Protein AF-G3XP68-F1 (afdb_monomer)

Nearest PDB structures (foldseek):
  2ooq-assembly2_B  TM=4.310E-01  e=3.865E+00  Homo sapiens
  3i36-assembly1_A  TM=4.631E-01  e=5.680E+00  Rattus norvegicus
  2nv5-assembly3_C  TM=4.261E-01  e=6.458E+00  Rattus norvegicus
  6iwd-assembly1_A-2  TM=3.830E-01  e=5.327E+00  Homo sapiens

InterPro domains:
  IPR059509 Subtelomeric hrmA-associated cluster protein [PF28515] (1-118)

Foldseek 3Di:
DDPLVVQLLVLFLVQQVVDLVLLLCVLQLHDDAPAFSDDPPDDCNCADSQKTKGWHDWDDDPNFIKTKIFIFGACNHVPPVSVVVCVVPRPDGQFMDIFTRDNPSVCSVVRVVVRSVRRVVRGD

Secondary structure (DSSP, 8-state):
--HHHHHHHHHHHHHHHT-HHHHHHHHTT-S-TTSEEES-S-TTHHHHH-EEEEEEEEEEETTEEEEEEEEEE-TT-SSHHHHHHHHH-TT-EEEEEEEE----HHHHHHHHHHHHHHHHHT--

Mean predicted aligned error: 2.68 Å

Solvent-accessible surface area (backbone atoms only — not comparable to full-atom values): 6516 Å² total; per-residue (Å²): 125,58,69,69,58,52,53,21,49,51,46,46,52,49,61,39,71,77,29,68,69,52,31,44,38,58,17,46,49,58,75,52,61,82,36,77,66,31,66,68,100,54,89,62,41,50,28,74,29,21,36,36,34,28,26,36,59,73,50,76,56,96,93,38,54,30,30,32,35,33,33,32,41,26,56,65,16,71,51,65,70,42,20,59,53,11,70,76,46,56,79,50,71,42,18,50,34,72,36,69,52,38,86,53,72,89,50,14,60,60,49,45,46,50,40,56,52,44,25,64,72,48,51,102

Organism: Aspergillus niger (strain ATCC 1015 / CBS 113.46 / FGSC A1144 / LSHB Ac4 / NCTC 3858a / NRRL 328 / USDA 3528.7) (NCBI:txid380704)

Radius of gyration: 13.87 Å; Cα contacts (8 Å, |Δi|>4): 233; chains: 1; bounding box: 33×28×39 Å

pLDDT: mean 95.85, std 3.24, range [79.69, 98.62]

Sequence (124 aa):
MSRARRESFQALKKWVFDRNSQVKKIAAGQGIAGTRAAPSQSGSNDSKIGSRLDNGETFTKDGKEYKRYKWQINKNAENATLKDIASKDSHKVWAEADIPITSDNSKAKATVSQLFDDLEESMK

Structure (mmCIF, N/CA/C/O backbone):
data_AF-G3XP68-F1
#
_entry.id   AF-G3XP68-F1
#
loop_
_atom_site.group_PDB
_atom_site.id
_atom_site.type_symbol
_atom_site.label_atom_id
_atom_site.label_alt_id
_atom_site.label_comp_id
_atom_site.label_asym_id
_atom_site.label_entity_id
_atom_site.label_seq_id
_atom_site.pdbx_PDB_ins_code
_atom_site.Cartn_x
_atom_site.Cartn_y
_atom_site.Cartn_z
_atom_site.occupancy
_atom_site.B_iso_or_equiv
_atom_site.auth_seq_id
_atom_site.auth_comp_id
_atom_site.auth_asym_id
_atom_site.auth_atom_id
_atom_site.pdbx_PDB_model_num
ATOM 1 N N . MET A 1 1 ? 8.435 -13.734 -6.322 1.00 79.69 1 MET A N 1
ATOM 2 C CA . MET A 1 1 ? 8.381 -12.344 -6.842 1.00 79.69 1 MET A CA 1
ATOM 3 C C . MET A 1 1 ? 9.700 -11.949 -7.521 1.00 79.69 1 MET A C 1
ATOM 5 O O . MET A 1 1 ? 10.751 -12.358 -7.049 1.00 79.69 1 MET A O 1
ATOM 9 N N . SER A 1 2 ? 9.664 -11.154 -8.604 1.00 88.88 2 SER A N 1
ATOM 10 C CA . SER A 1 2 ? 10.882 -10.603 -9.234 1.00 88.88 2 SER A CA 1
ATOM 11 C C . SER A 1 2 ? 11.511 -9.492 -8.385 1.00 88.88 2 SER A C 1
ATOM 13 O O . SER A 1 2 ? 10.800 -8.750 -7.709 1.00 88.88 2 SER A O 1
ATOM 15 N N . ARG A 1 3 ? 12.838 -9.326 -8.459 1.00 94.56 3 ARG A N 1
ATOM 16 C CA . ARG A 1 3 ? 13.577 -8.298 -7.701 1.00 94.56 3 ARG A CA 1
ATOM 17 C C . ARG A 1 3 ? 12.979 -6.893 -7.858 1.00 94.56 3 ARG A C 1
ATOM 19 O O . ARG A 1 3 ? 12.711 -6.241 -6.858 1.00 94.56 3 ARG A O 1
ATOM 26 N N . ALA A 1 4 ? 12.677 -6.485 -9.093 1.00 95.75 4 ALA A N 1
ATOM 27 C CA . ALA A 1 4 ? 12.101 -5.170 -9.387 1.00 95.75 4 ALA A CA 1
ATOM 28 C C . ALA A 1 4 ? 10.750 -4.928 -8.689 1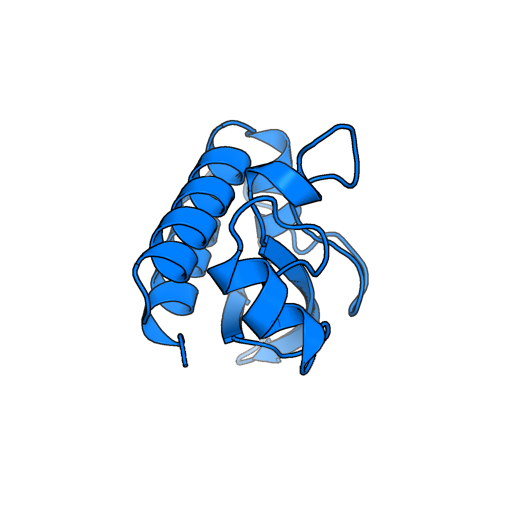.00 95.75 4 ALA A C 1
ATOM 30 O O . ALA A 1 4 ? 10.476 -3.827 -8.218 1.00 95.75 4 ALA A O 1
ATOM 31 N N . ARG A 1 5 ? 9.905 -5.964 -8.592 1.00 95.38 5 ARG A N 1
ATOM 32 C CA . ARG A 1 5 ? 8.613 -5.882 -7.897 1.00 95.38 5 ARG A CA 1
ATOM 33 C C . ARG A 1 5 ? 8.802 -5.722 -6.390 1.00 95.38 5 ARG A C 1
ATOM 35 O O . ARG A 1 5 ? 8.143 -4.874 -5.797 1.00 95.38 5 ARG A O 1
ATOM 42 N N . ARG A 1 6 ? 9.751 -6.455 -5.798 1.00 96.25 6 ARG A N 1
ATOM 43 C CA . ARG A 1 6 ? 10.082 -6.328 -4.372 1.00 96.25 6 ARG A CA 1
ATOM 44 C C . ARG A 1 6 ? 10.642 -4.941 -4.053 1.00 96.25 6 ARG A C 1
ATOM 46 O O . ARG A 1 6 ? 10.188 -4.312 -3.109 1.00 96.25 6 ARG A O 1
ATOM 53 N N . GLU A 1 7 ? 11.577 -4.437 -4.855 1.00 97.69 7 GLU A N 1
ATOM 54 C CA . GLU A 1 7 ? 12.146 -3.092 -4.673 1.00 97.69 7 GLU A CA 1
ATOM 55 C C . GLU A 1 7 ? 11.069 -2.000 -4.778 1.00 97.69 7 GLU A C 1
ATOM 57 O O . GLU A 1 7 ? 11.015 -1.105 -3.936 1.00 97.69 7 GLU A O 1
ATOM 62 N N . SER A 1 8 ? 10.158 -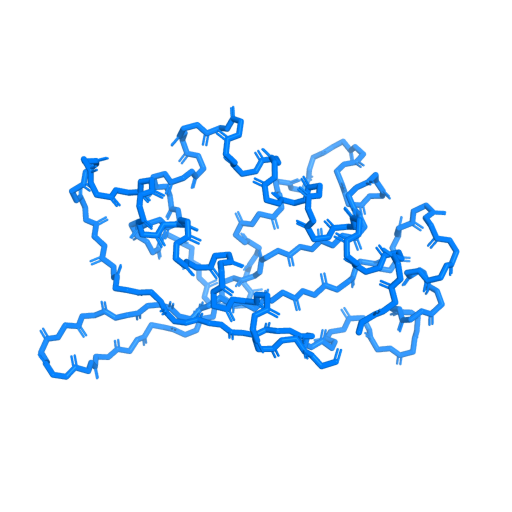2.116 -5.749 1.00 97.75 8 SER A N 1
ATOM 63 C CA . SER A 1 8 ? 9.016 -1.208 -5.893 1.00 97.75 8 SER A CA 1
ATOM 64 C C . SER A 1 8 ? 8.072 -1.245 -4.689 1.00 97.75 8 SER A C 1
ATOM 66 O O . SER A 1 8 ? 7.652 -0.197 -4.197 1.00 97.75 8 SER A O 1
ATOM 68 N N . PHE A 1 9 ? 7.762 -2.442 -4.188 1.00 98.25 9 PHE A N 1
ATOM 69 C CA . PHE A 1 9 ? 6.927 -2.615 -3.005 1.00 98.25 9 PHE A CA 1
ATOM 70 C C . PHE A 1 9 ? 7.561 -1.995 -1.756 1.00 98.25 9 PHE A C 1
ATOM 72 O O . PHE A 1 9 ? 6.907 -1.245 -1.033 1.00 98.25 9 PHE A O 1
ATOM 79 N N . GLN A 1 10 ? 8.854 -2.238 -1.532 1.00 98.19 10 GLN A N 1
ATOM 80 C CA . GLN A 1 10 ? 9.577 -1.670 -0.393 1.00 98.19 10 GLN A CA 1
ATOM 81 C C . GLN A 1 10 ? 9.701 -0.140 -0.503 1.00 98.19 10 GLN A C 1
ATOM 83 O O . GLN A 1 10 ? 9.564 0.562 0.500 1.00 98.19 10 GLN A O 1
ATOM 88 N N . ALA A 1 11 ? 9.869 0.403 -1.714 1.00 98.19 11 ALA A N 1
ATOM 89 C CA . ALA A 1 11 ? 9.835 1.847 -1.948 1.00 98.19 11 ALA A CA 1
ATOM 90 C C . ALA A 1 11 ? 8.461 2.456 -1.611 1.00 98.19 11 ALA A C 1
ATOM 92 O O . ALA A 1 11 ? 8.395 3.520 -0.989 1.00 98.19 11 ALA A O 1
ATOM 93 N N . LEU A 1 12 ? 7.366 1.771 -1.958 1.00 98.44 12 LEU A N 1
ATOM 94 C CA . LEU A 1 12 ? 6.009 2.178 -1.588 1.00 98.44 12 LEU A CA 1
ATOM 95 C C . LEU A 1 12 ? 5.790 2.120 -0.068 1.00 98.44 12 LEU A C 1
ATOM 97 O O . LEU A 1 12 ? 5.309 3.101 0.505 1.00 98.44 12 LEU A O 1
ATOM 101 N N . LYS A 1 13 ? 6.189 1.016 0.585 1.00 98.50 13 LYS A N 1
ATOM 102 C CA . LYS A 1 13 ? 6.143 0.843 2.050 1.00 98.50 13 LYS A CA 1
ATOM 103 C C . LYS A 1 13 ? 6.856 2.008 2.729 1.00 98.50 13 LYS A C 1
ATOM 105 O O . LYS A 1 13 ? 6.255 2.726 3.528 1.00 98.50 13 LYS A O 1
ATOM 110 N N . LYS A 1 14 ? 8.099 2.281 2.326 1.00 98.44 14 LYS A N 1
ATOM 111 C CA . LYS A 1 14 ? 8.876 3.417 2.829 1.00 98.44 14 LYS A CA 1
ATOM 112 C C . LYS A 1 14 ? 8.160 4.753 2.616 1.00 98.44 14 LYS A C 1
ATOM 114 O O . LYS A 1 14 ? 8.038 5.524 3.562 1.00 98.44 14 LYS A O 1
ATOM 119 N N . TRP A 1 15 ? 7.644 5.022 1.415 1.00 97.94 15 TRP A N 1
ATOM 120 C CA . TRP A 1 15 ? 6.949 6.280 1.122 1.00 97.94 15 TRP A CA 1
ATOM 121 C C . TRP A 1 15 ? 5.745 6.516 2.043 1.00 97.94 15 TRP A C 1
ATOM 123 O O . TRP A 1 15 ? 5.528 7.650 2.486 1.00 97.94 15 TRP A O 1
ATOM 133 N N . VAL A 1 16 ? 4.981 5.459 2.340 1.00 98.31 16 VAL A N 1
ATOM 134 C CA . VAL A 1 16 ? 3.847 5.513 3.271 1.00 98.31 16 VAL A CA 1
ATOM 135 C C . VAL A 1 16 ? 4.328 5.790 4.694 1.00 98.31 16 VAL A C 1
ATOM 137 O O . VAL A 1 16 ? 3.828 6.720 5.325 1.00 98.31 16 VAL A O 1
ATOM 140 N N . PHE A 1 17 ? 5.311 5.037 5.192 1.00 98.25 17 PHE A N 1
ATOM 141 C CA . PHE A 1 17 ? 5.780 5.170 6.576 1.00 98.25 17 PHE A CA 1
ATOM 142 C C . PHE A 1 17 ? 6.573 6.449 6.856 1.00 98.25 17 PHE A C 1
ATOM 144 O O . PHE A 1 17 ? 6.562 6.918 7.992 1.00 98.25 17 PHE A O 1
ATOM 151 N N . ASP A 1 18 ? 7.172 7.068 5.838 1.00 97.88 18 ASP A N 1
ATOM 152 C CA . ASP A 1 18 ? 7.788 8.397 5.953 1.00 97.88 18 ASP A CA 1
ATOM 153 C C . ASP A 1 18 ? 6.740 9.511 6.188 1.00 97.88 18 ASP A C 1
ATOM 155 O O . ASP A 1 18 ? 7.094 10.655 6.476 1.00 97.88 18 ASP A O 1
ATOM 159 N N . ARG A 1 19 ? 5.437 9.215 6.051 1.00 96.69 19 ARG A N 1
ATOM 160 C CA . ARG A 1 19 ? 4.339 10.190 6.127 1.00 96.69 19 ARG A CA 1
ATOM 161 C C . ARG A 1 19 ? 3.284 9.754 7.139 1.00 96.69 19 ARG A C 1
ATOM 163 O O . ARG A 1 19 ? 2.334 9.048 6.810 1.00 96.69 19 ARG A O 1
ATOM 170 N N . ASN A 1 20 ? 3.365 10.289 8.357 1.00 96.31 20 ASN A N 1
ATOM 171 C CA . ASN A 1 20 ? 2.381 10.020 9.416 1.00 96.31 20 ASN A CA 1
ATOM 172 C C . ASN A 1 20 ? 0.930 10.303 8.992 1.00 96.31 20 ASN A C 1
ATOM 174 O O . ASN A 1 20 ? 0.017 9.572 9.373 1.00 96.31 20 ASN A O 1
ATOM 178 N N . SER A 1 21 ? 0.702 11.349 8.193 1.00 96.38 21 SER A N 1
ATOM 179 C CA . SER A 1 21 ? -0.628 11.654 7.658 1.00 96.38 21 SER A CA 1
ATOM 180 C C . SER A 1 21 ? -1.139 10.541 6.745 1.00 96.38 21 SER A C 1
ATOM 182 O O . SER A 1 21 ? -2.306 10.179 6.835 1.00 96.38 21 SER A O 1
ATOM 184 N N . GLN A 1 22 ? -0.275 9.953 5.917 1.00 97.31 22 GLN A N 1
ATOM 185 C CA . GLN A 1 22 ? -0.644 8.855 5.033 1.00 97.31 22 GLN A CA 1
ATOM 186 C C . GLN A 1 22 ? -1.002 7.594 5.820 1.00 97.31 22 GLN A C 1
ATOM 188 O O . GLN A 1 22 ? -2.033 6.984 5.547 1.00 97.31 22 GLN A O 1
ATOM 193 N N . VAL A 1 23 ? -0.190 7.239 6.820 1.00 98.19 23 VAL A N 1
ATOM 194 C CA . VAL A 1 23 ? -0.459 6.104 7.718 1.00 98.19 23 VAL A CA 1
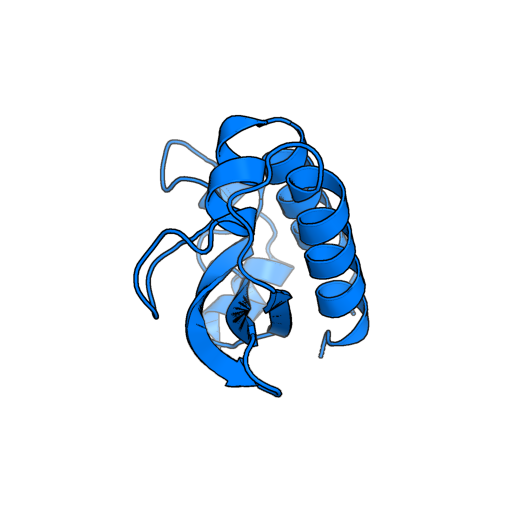ATOM 195 C C . VAL A 1 23 ? -1.840 6.247 8.361 1.00 98.19 23 VAL A C 1
ATOM 197 O O . VAL A 1 23 ? -2.645 5.323 8.304 1.00 98.19 23 VAL A O 1
ATOM 200 N N . LYS A 1 24 ? -2.157 7.430 8.901 1.00 98.00 24 LYS A N 1
ATOM 201 C CA . LYS A 1 24 ? -3.470 7.704 9.507 1.00 98.00 24 LYS A CA 1
ATOM 202 C C . LYS A 1 24 ? -4.617 7.592 8.502 1.00 98.00 24 LYS A C 1
ATOM 204 O 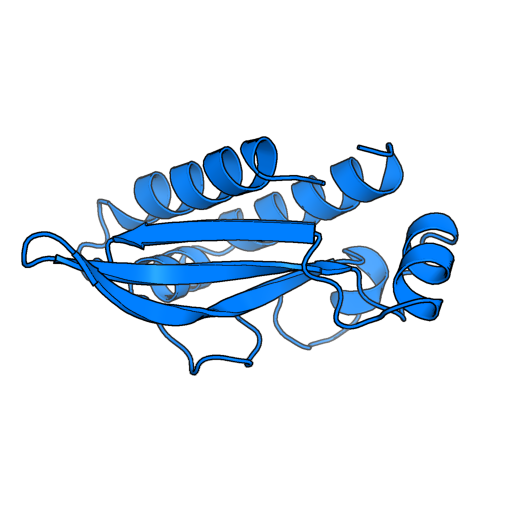O . LYS A 1 24 ? -5.640 7.004 8.826 1.00 98.00 24 LYS A O 1
ATOM 209 N N . LYS A 1 25 ? -4.450 8.121 7.284 1.00 97.44 25 LYS A N 1
ATOM 210 C CA . LYS A 1 25 ? -5.476 8.042 6.230 1.00 97.44 25 LYS A CA 1
ATOM 211 C C . LYS A 1 25 ? -5.785 6.601 5.826 1.00 97.44 25 LYS A C 1
ATOM 213 O O . LYS A 1 25 ? -6.955 6.267 5.671 1.00 97.44 25 LYS A O 1
ATOM 218 N N . ILE A 1 26 ? -4.753 5.767 5.678 1.00 98.12 26 ILE A N 1
ATOM 219 C CA . ILE A 1 26 ? -4.908 4.346 5.339 1.00 98.12 26 ILE A CA 1
ATOM 220 C C . ILE A 1 26 ? -5.563 3.594 6.504 1.00 98.12 26 ILE A C 1
ATOM 222 O O . ILE A 1 26 ? -6.564 2.922 6.300 1.00 98.12 26 ILE A O 1
ATOM 226 N N . ALA A 1 27 ? -5.073 3.760 7.736 1.00 98.25 27 ALA A N 1
ATOM 227 C CA . ALA A 1 27 ? -5.661 3.097 8.906 1.00 98.25 27 ALA A CA 1
ATOM 228 C C . ALA A 1 27 ? -7.139 3.469 9.130 1.00 98.25 27 ALA A C 1
ATOM 230 O O . ALA A 1 27 ? -7.951 2.618 9.483 1.00 98.25 27 ALA A O 1
ATOM 231 N N . ALA A 1 28 ? -7.501 4.728 8.871 1.00 97.75 28 ALA A N 1
ATOM 232 C CA . ALA A 1 28 ? -8.876 5.215 8.958 1.00 97.75 28 ALA A CA 1
ATOM 233 C C . ALA A 1 28 ? -9.742 4.842 7.740 1.00 97.75 28 ALA A C 1
ATOM 235 O O . ALA A 1 28 ? -10.868 5.319 7.627 1.00 97.75 28 ALA A O 1
ATOM 236 N N . GLY A 1 29 ? -9.227 4.044 6.800 1.00 97.00 29 GLY A N 1
ATOM 237 C CA . GLY A 1 29 ? -9.982 3.590 5.639 1.00 97.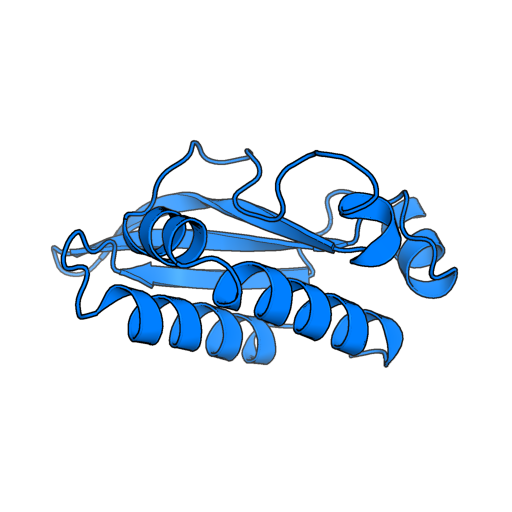00 29 GLY A CA 1
ATOM 238 C C . GLY A 1 29 ? -10.385 4.706 4.671 1.00 97.00 29 GLY A C 1
ATOM 239 O O . GLY A 1 29 ? -11.330 4.530 3.903 1.00 97.00 29 GLY A O 1
ATOM 240 N N . GLN A 1 30 ? -9.702 5.857 4.663 1.00 97.00 30 GLN A N 1
ATOM 241 C CA . GLN A 1 30 ?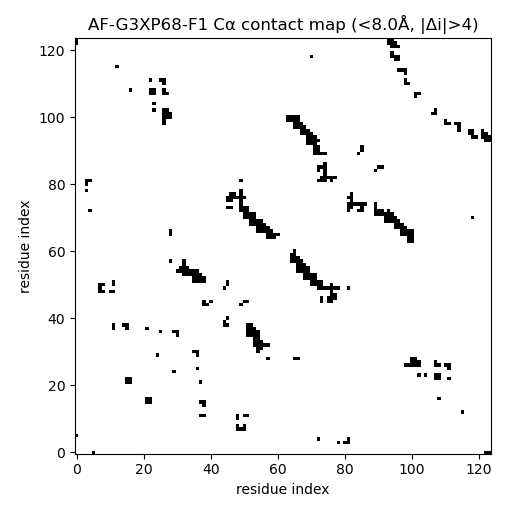 -10.093 6.989 3.815 1.00 97.00 30 GLN A CA 1
ATOM 242 C C . GLN A 1 30 ? -9.955 6.673 2.320 1.00 97.00 30 GLN A C 1
ATOM 244 O O . GLN A 1 30 ? -9.056 5.946 1.900 1.00 97.00 30 GLN A O 1
ATOM 249 N N . GLY A 1 31 ? -10.833 7.263 1.508 1.00 96.00 31 GLY A N 1
ATOM 250 C CA . GLY A 1 31 ? -10.843 7.121 0.050 1.00 96.00 31 GLY A CA 1
ATOM 251 C C . GLY A 1 31 ? -11.925 6.174 -0.468 1.00 96.00 31 GLY A C 1
ATOM 252 O O . GLY A 1 31 ? -12.466 5.356 0.271 1.00 96.00 31 GLY A O 1
ATOM 253 N N . ILE A 1 32 ? -12.232 6.292 -1.755 1.00 96.69 32 ILE A N 1
ATOM 254 C CA . ILE A 1 32 ? -13.310 5.563 -2.438 1.00 96.69 32 ILE A CA 1
ATOM 255 C C . ILE A 1 32 ? -12.720 4.337 -3.142 1.00 96.69 32 ILE A C 1
ATOM 257 O O . ILE A 1 32 ? -11.609 4.413 -3.663 1.00 96.69 32 ILE A O 1
ATOM 261 N N . ALA A 1 33 ? -13.445 3.217 -3.171 1.00 97.06 33 ALA A N 1
ATOM 262 C CA . ALA A 1 33 ? -13.014 2.025 -3.899 1.00 97.06 33 ALA A CA 1
ATOM 263 C C . ALA A 1 33 ? -12.666 2.358 -5.366 1.00 97.06 33 ALA A C 1
ATOM 265 O O . ALA A 1 33 ? -13.369 3.116 -6.032 1.00 97.06 33 ALA A O 1
ATOM 266 N N . GLY A 1 34 ? -11.550 1.820 -5.855 1.00 94.94 34 GLY A N 1
ATOM 267 C CA . GLY A 1 34 ? -11.005 2.095 -7.186 1.00 94.94 34 GLY A CA 1
ATOM 268 C C . GLY A 1 34 ? -10.135 3.353 -7.284 1.00 94.94 34 GLY A C 1
ATOM 269 O O . GLY A 1 34 ? -9.520 3.572 -8.326 1.00 94.94 34 GLY A O 1
ATOM 270 N N . THR A 1 35 ? -10.033 4.173 -6.231 1.00 96.00 35 THR A N 1
ATOM 271 C CA . THR A 1 35 ? -9.135 5.342 -6.222 1.00 96.00 35 THR A CA 1
ATOM 272 C C . THR A 1 35 ? -7.802 5.037 -5.555 1.00 96.00 35 THR A C 1
ATOM 274 O O . THR A 1 35 ? -7.675 4.102 -4.766 1.00 96.00 35 THR A O 1
ATOM 277 N N . ARG A 1 36 ? -6.787 5.863 -5.823 1.00 95.94 36 ARG A N 1
ATOM 278 C CA . ARG A 1 36 ? -5.461 5.674 -5.234 1.00 95.94 36 ARG A CA 1
ATOM 279 C C . ARG A 1 36 ? -5.443 6.015 -3.749 1.00 95.94 36 ARG A C 1
ATOM 281 O O . ARG A 1 36 ? -5.841 7.110 -3.355 1.00 95.94 36 ARG A O 1
ATOM 288 N N . ALA A 1 37 ? -4.909 5.103 -2.945 1.00 97.50 37 ALA A N 1
ATOM 289 C CA . ALA A 1 37 ? -4.586 5.346 -1.547 1.00 97.50 37 ALA A CA 1
ATOM 290 C C . ALA A 1 37 ? -3.181 5.946 -1.411 1.00 97.50 37 ALA A C 1
ATOM 292 O O . ALA A 1 37 ? -3.013 6.957 -0.733 1.00 97.50 37 ALA A O 1
ATOM 293 N N . ALA A 1 38 ? -2.181 5.351 -2.068 1.00 97.44 38 ALA A N 1
ATOM 294 C CA . ALA A 1 38 ? -0.792 5.807 -2.047 1.00 97.44 38 ALA A CA 1
ATOM 295 C C . ALA A 1 38 ? -0.032 5.365 -3.315 1.00 97.44 38 ALA A C 1
ATOM 297 O O . ALA A 1 38 ? -0.415 4.383 -3.941 1.00 97.44 38 ALA A O 1
ATOM 298 N N . PRO A 1 39 ? 1.068 6.031 -3.691 1.00 96.88 39 PRO A N 1
ATOM 299 C CA . PRO A 1 39 ? 1.462 7.361 -3.241 1.00 96.88 39 PRO A CA 1
ATOM 300 C C . PRO A 1 39 ? 0.511 8.433 -3.806 1.00 96.88 39 PRO A C 1
ATOM 302 O O . PRO A 1 39 ? -0.375 8.134 -4.606 1.00 96.88 39 PRO A O 1
ATOM 305 N N . SER A 1 40 ? 0.683 9.698 -3.418 1.00 93.56 40 SER A N 1
ATOM 306 C CA . SER A 1 40 ? -0.017 10.800 -4.090 1.00 93.56 40 SER A CA 1
ATOM 307 C C . SER A 1 40 ? 0.393 10.885 -5.564 1.00 93.56 40 SER A C 1
ATOM 309 O O . SER A 1 40 ? 1.558 10.656 -5.901 1.00 93.56 40 SER A O 1
ATOM 311 N N . GLN A 1 41 ? -0.544 11.270 -6.438 1.00 88.81 41 GLN A N 1
ATOM 312 C CA . GLN A 1 41 ? -0.318 11.433 -7.884 1.00 88.81 41 GLN A CA 1
ATOM 313 C C . GLN A 1 41 ? 0.452 12.723 -8.222 1.00 88.81 41 GLN A C 1
ATOM 315 O O . GLN A 1 41 ? 0.012 13.532 -9.033 1.00 88.81 41 GLN A O 1
ATOM 320 N N . SER A 1 42 ? 1.567 12.968 -7.547 1.00 84.69 42 SER A N 1
ATOM 321 C CA . SER A 1 42 ? 2.323 14.218 -7.634 1.00 84.69 42 SER A CA 1
ATOM 322 C C . SER A 1 42 ? 3.785 13.947 -7.967 1.00 84.69 42 SER A C 1
ATOM 324 O O . SER A 1 42 ? 4.392 13.048 -7.380 1.00 84.69 42 SER A O 1
ATOM 326 N N . GLY A 1 43 ? 4.366 14.767 -8.844 1.00 86.56 43 GLY A N 1
ATOM 327 C CA . GLY A 1 43 ? 5.779 14.672 -9.213 1.00 86.56 43 GLY A CA 1
ATOM 328 C C . GLY A 1 43 ? 6.135 13.321 -9.841 1.00 86.56 43 GLY A C 1
ATOM 329 O O . GLY A 1 43 ? 5.357 12.748 -10.599 1.00 86.56 43 GLY A O 1
ATOM 330 N N . SER A 1 44 ? 7.314 12.800 -9.502 1.00 91.81 44 SER A N 1
ATOM 331 C CA . SER A 1 44 ? 7.866 11.560 -10.061 1.00 91.81 44 SER A CA 1
ATOM 332 C C . SER A 1 44 ? 7.512 10.299 -9.260 1.00 91.81 44 SER A C 1
ATOM 334 O O . SER A 1 44 ? 8.184 9.282 -9.406 1.00 91.81 44 SER A O 1
ATOM 336 N N . ASN A 1 45 ? 6.504 10.339 -8.380 1.00 92.94 45 ASN A N 1
ATOM 337 C CA . ASN A 1 45 ? 6.160 9.195 -7.523 1.00 92.94 45 ASN A CA 1
ATOM 338 C C . ASN A 1 45 ? 5.848 7.940 -8.348 1.00 92.94 45 ASN A C 1
ATOM 340 O O . ASN A 1 45 ? 6.429 6.884 -8.107 1.00 92.94 45 ASN A O 1
ATOM 344 N N . ASP A 1 46 ? 4.969 8.067 -9.344 1.00 90.38 46 ASP A N 1
ATOM 345 C CA . ASP A 1 46 ? 4.520 6.922 -10.136 1.00 90.38 46 ASP A CA 1
ATOM 346 C C . ASP A 1 46 ? 5.678 6.268 -10.911 1.00 90.38 46 ASP A C 1
ATOM 348 O O . ASP A 1 46 ? 5.716 5.041 -11.016 1.00 90.38 46 ASP A O 1
ATOM 352 N N . SER A 1 47 ? 6.642 7.071 -11.384 1.00 94.56 47 SER A N 1
ATOM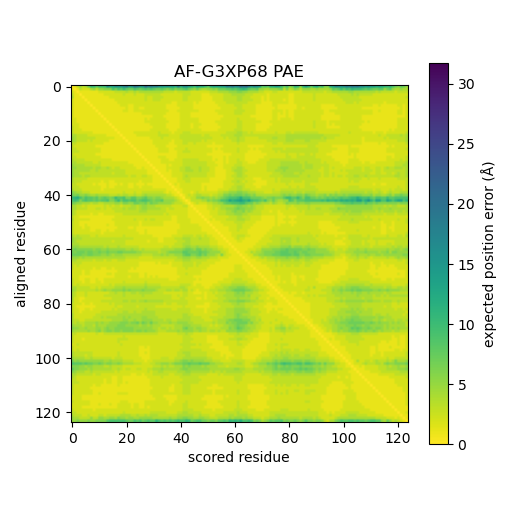 353 C CA . SER A 1 47 ? 7.798 6.602 -12.152 1.00 94.56 47 SER A CA 1
ATOM 354 C C . SER A 1 47 ? 8.916 6.036 -11.269 1.00 94.56 47 SER A C 1
ATOM 356 O O . SER A 1 47 ? 9.442 4.964 -11.573 1.00 94.56 47 SER A O 1
ATOM 358 N N . LYS A 1 48 ? 9.245 6.714 -10.158 1.00 95.81 48 LYS A N 1
A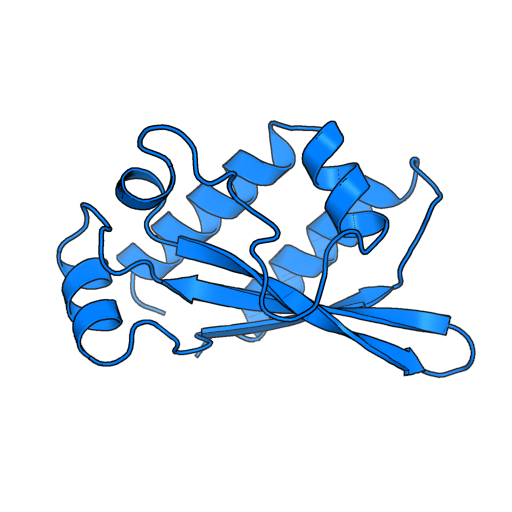TOM 359 C CA . LYS A 1 48 ? 10.324 6.335 -9.228 1.00 95.81 48 LYS A CA 1
ATOM 360 C C . LYS A 1 48 ? 9.955 5.159 -8.333 1.00 95.81 48 LYS A C 1
ATOM 362 O O . LYS A 1 48 ? 10.789 4.289 -8.115 1.00 95.81 48 LYS A O 1
ATOM 367 N N . ILE A 1 49 ? 8.726 5.126 -7.812 1.00 97.19 49 ILE A N 1
ATOM 368 C CA . ILE A 1 49 ? 8.247 4.001 -6.994 1.00 97.19 49 ILE A CA 1
ATOM 369 C C . ILE A 1 49 ? 7.863 2.841 -7.909 1.00 97.19 49 ILE A C 1
ATOM 371 O O . ILE A 1 49 ? 8.172 1.693 -7.609 1.00 97.19 49 ILE A O 1
ATOM 375 N N . GLY A 1 50 ? 7.203 3.122 -9.036 1.00 96.31 50 GLY A N 1
ATOM 376 C CA . GLY A 1 50 ? 6.813 2.104 -10.012 1.00 96.31 50 GLY A CA 1
ATOM 377 C C . GLY A 1 50 ? 5.625 1.233 -9.594 1.00 96.31 50 GLY A C 1
ATOM 378 O O . GLY A 1 50 ? 5.259 0.318 -10.327 1.00 96.31 50 GLY A O 1
ATOM 379 N N . SER A 1 51 ? 4.992 1.513 -8.455 1.00 97.31 51 SER A N 1
ATOM 380 C CA . SER A 1 51 ? 3.771 0.845 -8.005 1.00 97.31 51 SER A CA 1
ATOM 381 C C . SER A 1 51 ? 2.880 1.778 -7.191 1.00 97.31 51 SER A C 1
ATOM 383 O O . SER A 1 51 ? 3.260 2.906 -6.858 1.00 97.31 51 SER A O 1
ATOM 385 N N . ARG A 1 52 ? 1.666 1.311 -6.907 1.00 97.38 52 ARG A N 1
ATOM 386 C CA . ARG A 1 52 ? 0.653 2.030 -6.141 1.00 97.38 52 ARG A CA 1
ATOM 387 C C . ARG A 1 52 ? -0.170 1.085 -5.276 1.00 97.38 52 ARG A C 1
ATOM 389 O O . ARG A 1 52 ? -0.277 -0.108 -5.556 1.00 97.38 52 ARG A O 1
ATOM 396 N N . LEU A 1 53 ? -0.762 1.666 -4.245 1.00 98.19 53 LEU A N 1
ATOM 397 C CA . LEU A 1 53 ? -1.794 1.092 -3.405 1.00 98.19 53 LEU A CA 1
ATOM 398 C C . LEU A 1 53 ? -3.118 1.772 -3.753 1.00 98.19 53 LEU A C 1
ATOM 400 O O . LEU A 1 53 ? -3.235 2.992 -3.611 1.00 98.19 53 LEU A O 1
ATOM 404 N N . ASP A 1 54 ? -4.109 0.994 -4.160 1.00 97.88 54 ASP A N 1
ATOM 405 C CA . ASP A 1 54 ? -5.456 1.472 -4.449 1.00 97.88 54 ASP A CA 1
ATOM 406 C C . ASP A 1 54 ? -6.422 1.047 -3.337 1.00 97.88 54 ASP A C 1
ATOM 408 O O . ASP A 1 54 ? -6.287 -0.017 -2.727 1.00 97.88 54 ASP A O 1
ATOM 412 N N . ASN A 1 55 ? -7.398 1.910 -3.069 1.00 98.31 55 ASN A N 1
ATOM 413 C CA . ASN A 1 55 ? -8.515 1.633 -2.182 1.00 98.31 55 ASN A CA 1
ATOM 414 C C . ASN A 1 55 ? -9.396 0.550 -2.811 1.00 98.31 55 ASN A C 1
ATOM 416 O O . ASN A 1 55 ? -9.871 0.702 -3.937 1.00 98.31 55 ASN A O 1
ATOM 420 N N . GLY A 1 56 ? -9.630 -0.528 -2.079 1.00 97.94 56 GLY A N 1
ATOM 421 C CA . GLY A 1 56 ? -10.642 -1.525 -2.389 1.00 97.94 56 GLY A CA 1
ATOM 422 C C . GLY A 1 56 ? -11.947 -1.259 -1.645 1.00 97.94 56 GLY A C 1
ATOM 423 O O . GLY A 1 56 ? -12.212 -0.156 -1.159 1.00 97.94 56 GLY A O 1
ATOM 424 N N . GLU A 1 57 ? -12.765 -2.299 -1.602 1.00 97.69 57 GLU A N 1
ATOM 425 C CA . GLU A 1 57 ? -14.081 -2.325 -0.988 1.00 97.69 57 GLU A CA 1
ATOM 426 C C . GLU A 1 57 ? -13.986 -2.246 0.547 1.00 97.69 57 GLU A C 1
ATOM 428 O O . GLU A 1 57 ? -13.064 -2.798 1.156 1.00 97.69 57 GLU A O 1
ATOM 433 N N . THR A 1 58 ? -14.960 -1.580 1.171 1.00 98.00 58 THR A N 1
ATOM 434 C CA . THR A 1 58 ? -15.195 -1.654 2.619 1.00 98.00 58 THR A CA 1
ATOM 435 C C . THR A 1 58 ? -16.263 -2.709 2.881 1.00 98.00 58 THR A C 1
ATOM 437 O O . THR A 1 58 ? -17.270 -2.751 2.174 1.00 98.00 58 THR A O 1
ATOM 440 N N . PHE A 1 59 ? -16.057 -3.559 3.880 1.00 97.62 59 PHE A N 1
ATOM 441 C CA . PHE A 1 59 ? -16.994 -4.622 4.235 1.00 97.62 59 PHE A CA 1
ATOM 442 C C . PHE A 1 59 ? -16.984 -4.893 5.739 1.00 97.62 59 PHE A C 1
ATOM 444 O O . PHE A 1 59 ? -16.008 -4.603 6.430 1.00 97.62 59 PHE A O 1
ATOM 451 N N . THR A 1 60 ? -18.066 -5.479 6.247 1.00 97.81 60 THR A N 1
ATOM 452 C CA . THR A 1 60 ? -18.196 -5.832 7.665 1.00 97.81 60 THR A CA 1
ATOM 453 C C . THR A 1 60 ? -17.950 -7.320 7.863 1.00 97.81 60 THR A C 1
ATOM 455 O O . THR A 1 60 ? -18.571 -8.150 7.199 1.00 97.81 60 THR A O 1
ATOM 458 N N . LYS A 1 61 ? -17.075 -7.662 8.809 1.00 94.75 61 LYS A N 1
ATOM 459 C CA . LYS A 1 61 ? -16.806 -9.032 9.251 1.00 94.75 61 LYS A CA 1
ATOM 460 C C . LYS A 1 61 ? -16.835 -9.069 10.775 1.00 94.75 61 LYS A C 1
ATOM 462 O O . LYS A 1 61 ? -16.173 -8.260 11.419 1.00 94.75 61 LYS A O 1
ATOM 467 N N . ASP A 1 62 ? -17.630 -9.972 11.347 1.00 94.12 62 ASP A N 1
ATOM 468 C CA . ASP A 1 62 ? -17.758 -10.153 12.802 1.00 94.12 62 ASP A CA 1
ATOM 469 C C . ASP A 1 62 ? -18.057 -8.840 13.561 1.00 94.12 62 ASP A C 1
ATOM 471 O O . ASP A 1 62 ? -17.483 -8.549 14.611 1.00 94.12 62 ASP A O 1
ATOM 475 N N . GLY A 1 63 ? -18.926 -7.998 12.986 1.00 94.19 63 GLY A N 1
ATOM 476 C CA . GLY A 1 63 ? -19.313 -6.700 13.556 1.00 94.19 63 GLY A CA 1
ATOM 477 C C . GLY A 1 63 ? -18.245 -5.600 13.470 1.00 94.19 63 GLY A C 1
ATOM 478 O O . GLY A 1 63 ? -18.442 -4.527 14.037 1.00 94.19 63 GLY A O 1
ATOM 479 N N . LYS A 1 64 ? -17.128 -5.835 12.773 1.00 95.62 64 LYS A N 1
ATOM 480 C CA . LYS A 1 64 ? -16.054 -4.856 12.546 1.00 95.62 64 LYS A CA 1
ATOM 481 C C . LYS A 1 64 ? -15.954 -4.497 11.068 1.00 95.62 64 LYS A C 1
ATOM 483 O O . LYS A 1 64 ? -16.050 -5.372 10.209 1.00 95.62 64 LYS A O 1
ATOM 488 N N . GLU A 1 65 ? -15.737 -3.219 10.779 1.00 97.50 65 GLU A N 1
ATOM 489 C CA . GLU A 1 65 ? -15.485 -2.752 9.416 1.00 97.50 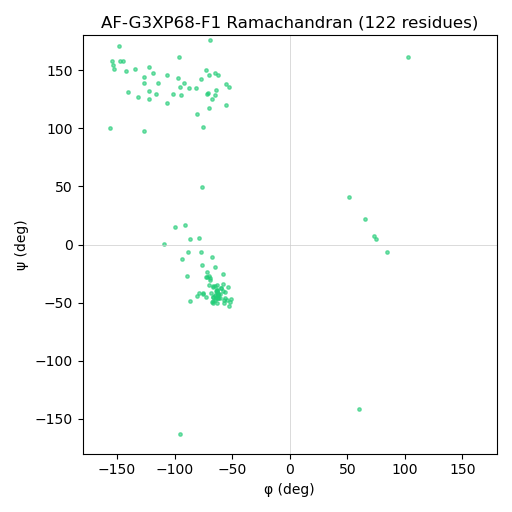65 GLU A CA 1
ATOM 490 C C . GLU A 1 65 ? -14.024 -2.977 9.023 1.00 97.50 65 GLU A C 1
ATOM 492 O O . GLU A 1 65 ? -13.094 -2.656 9.768 1.00 97.50 65 GLU A O 1
ATOM 497 N N . TYR A 1 66 ? -13.836 -3.502 7.820 1.00 98.38 66 TYR A N 1
ATOM 498 C CA . TYR A 1 66 ? -12.551 -3.716 7.180 1.00 98.38 66 TYR A CA 1
ATOM 499 C C . TYR A 1 66 ? -12.518 -2.985 5.849 1.00 98.38 66 TYR A C 1
ATOM 501 O O . TYR A 1 66 ? -13.548 -2.809 5.196 1.00 98.38 66 TYR A O 1
ATOM 509 N N . LYS A 1 67 ? -11.319 -2.601 5.419 1.00 98.44 67 LYS A N 1
ATOM 510 C CA . LYS A 1 67 ? -11.080 -2.097 4.072 1.00 98.44 67 LYS A CA 1
ATOM 511 C C . LYS A 1 67 ? -10.035 -2.936 3.364 1.00 98.44 67 LYS A C 1
ATOM 513 O O . LYS A 1 67 ? -8.950 -3.163 3.905 1.00 98.44 67 LYS A O 1
ATOM 518 N N . ARG A 1 68 ? -10.356 -3.325 2.132 1.00 98.62 68 ARG A N 1
ATOM 519 C CA . ARG A 1 68 ? -9.412 -3.948 1.210 1.00 98.62 68 ARG A CA 1
ATOM 520 C C . ARG A 1 68 ? -8.488 -2.908 0.601 1.00 98.62 68 ARG A C 1
ATOM 522 O O . ARG A 1 68 ? -8.922 -1.821 0.222 1.00 98.62 68 ARG A O 1
ATOM 529 N N . TYR A 1 69 ? -7.232 -3.271 0.416 1.00 98.56 69 TYR A N 1
ATOM 530 C CA . TYR A 1 69 ? -6.271 -2.517 -0.375 1.00 98.56 69 TYR A CA 1
ATOM 531 C C . TYR A 1 69 ? -5.635 -3.413 -1.428 1.00 98.56 69 TYR A C 1
ATOM 533 O O . TYR A 1 69 ? -5.398 -4.595 -1.193 1.00 98.56 69 TYR A O 1
ATOM 541 N N . LYS A 1 70 ? -5.367 -2.839 -2.601 1.00 98.44 70 LYS A N 1
ATOM 542 C CA . LYS A 1 70 ? -4.875 -3.560 -3.781 1.00 98.44 70 LYS A CA 1
ATOM 543 C C . LYS A 1 70 ? -3.552 -2.952 -4.226 1.00 98.44 70 LYS A C 1
ATOM 545 O O . LYS A 1 70 ? -3.477 -1.750 -4.474 1.00 98.44 70 LYS A O 1
ATOM 550 N N . TRP A 1 71 ? -2.511 -3.767 -4.344 1.00 98.12 71 TRP A N 1
ATOM 551 C CA . TRP A 1 71 ? -1.210 -3.336 -4.847 1.00 98.12 71 TRP A CA 1
ATOM 552 C C . TRP A 1 71 ? -1.085 -3.611 -6.350 1.00 98.12 71 TRP A C 1
ATOM 554 O O . TRP A 1 71 ? -1.346 -4.722 -6.823 1.00 98.12 71 TRP A O 1
ATOM 564 N N . GLN A 1 72 ? -0.696 -2.584 -7.107 1.00 97.19 72 GLN A N 1
ATOM 565 C CA . GLN A 1 72 ? -0.610 -2.606 -8.570 1.00 97.19 72 GLN A CA 1
ATOM 566 C C . GLN A 1 72 ? 0.702 -1.977 -9.052 1.00 97.19 72 GLN A C 1
ATOM 568 O O . GLN A 1 72 ? 1.242 -1.074 -8.412 1.00 97.19 72 GLN A O 1
ATOM 573 N N . ILE A 1 73 ? 1.201 -2.421 -10.208 1.00 96.88 73 ILE A N 1
ATOM 574 C CA . ILE A 1 73 ? 2.404 -1.863 -10.846 1.00 96.88 73 ILE A CA 1
ATOM 575 C C . ILE A 1 73 ? 2.009 -0.750 -11.824 1.00 96.88 73 ILE A C 1
ATOM 577 O O . ILE A 1 73 ? 1.044 -0.880 -12.575 1.00 96.88 73 ILE A O 1
ATOM 581 N N . ASN A 1 74 ? 2.774 0.340 -11.841 1.00 94.94 74 ASN A N 1
ATOM 582 C CA . ASN A 1 74 ? 2.499 1.493 -12.692 1.00 94.94 74 ASN A CA 1
ATOM 583 C C . ASN A 1 74 ? 3.128 1.342 -14.088 1.00 94.94 74 ASN A C 1
ATOM 585 O O . ASN A 1 74 ? 4.319 1.061 -14.224 1.00 94.94 74 ASN A O 1
ATOM 589 N N . LYS A 1 75 ? 2.361 1.653 -15.141 1.00 92.56 75 LYS A N 1
ATOM 590 C CA . LYS A 1 75 ? 2.831 1.615 -16.544 1.00 92.56 75 LYS A CA 1
ATOM 591 C C . LYS A 1 75 ? 3.934 2.625 -16.887 1.00 92.56 75 LYS A C 1
ATOM 593 O O . LYS A 1 75 ? 4.611 2.479 -17.898 1.00 92.56 75 LYS A O 1
ATOM 598 N N . ASN A 1 76 ? 4.092 3.673 -16.083 1.00 91.25 76 ASN A N 1
ATOM 599 C CA . ASN A 1 76 ? 5.103 4.720 -16.253 1.00 91.25 76 ASN A CA 1
ATOM 600 C C . ASN A 1 76 ? 6.324 4.526 -15.339 1.00 91.25 76 ASN A C 1
ATOM 602 O O . ASN A 1 76 ? 7.099 5.466 -15.177 1.00 91.25 76 ASN A O 1
ATOM 606 N N . ALA A 1 77 ? 6.505 3.336 -14.754 1.00 95.19 77 ALA A N 1
ATOM 607 C CA . ALA A 1 77 ? 7.703 3.001 -13.993 1.00 95.19 77 ALA A CA 1
ATOM 608 C C . ALA A 1 77 ? 8.982 3.209 -14.831 1.00 95.19 77 ALA A C 1
ATOM 610 O O . ALA A 1 77 ? 9.037 2.829 -16.003 1.00 95.19 77 ALA A O 1
ATOM 611 N N . GLU A 1 78 ? 10.028 3.769 -14.217 1.00 95.69 78 GLU A N 1
ATOM 612 C CA . GLU A 1 78 ? 11.355 3.903 -14.846 1.00 95.69 78 GLU A CA 1
ATOM 613 C C . GLU A 1 78 ? 12.039 2.541 -15.018 1.00 95.69 78 GLU A C 1
ATOM 615 O O . GLU A 1 78 ? 12.792 2.323 -15.966 1.00 95.69 78 GLU A O 1
ATOM 620 N N . ASN A 1 79 ? 11.751 1.596 -14.120 1.00 96.81 79 ASN A N 1
ATOM 621 C CA . ASN A 1 79 ? 12.271 0.241 -14.210 1.00 96.81 79 ASN A CA 1
ATOM 622 C C . ASN A 1 79 ? 11.627 -0.504 -15.394 1.00 96.81 79 ASN A C 1
ATOM 624 O O . ASN A 1 79 ? 10.421 -0.763 -15.398 1.00 96.81 79 ASN A O 1
ATOM 628 N N . ALA A 1 80 ? 12.446 -0.905 -16.371 1.00 95.69 80 ALA A N 1
ATOM 629 C CA . ALA A 1 80 ? 11.986 -1.561 -17.595 1.00 95.69 80 ALA A CA 1
ATOM 630 C C . ALA A 1 80 ? 11.200 -2.860 -17.341 1.00 95.69 80 ALA A C 1
ATOM 632 O O . ALA A 1 80 ? 10.240 -3.137 -18.054 1.00 95.69 80 ALA A O 1
ATOM 633 N N . THR A 1 81 ? 11.550 -3.625 -16.299 1.00 95.25 81 THR A N 1
ATOM 634 C CA . THR A 1 81 ? 10.810 -4.845 -15.932 1.00 95.25 81 THR A CA 1
ATOM 635 C C . THR A 1 81 ? 9.404 -4.508 -15.445 1.00 95.25 81 THR A C 1
ATOM 637 O O . THR A 1 81 ? 8.441 -5.144 -15.858 1.00 95.25 81 THR A O 1
ATOM 640 N N . LEU A 1 82 ? 9.262 -3.497 -14.583 1.00 96.00 82 LEU A N 1
ATOM 641 C CA . LEU A 1 82 ? 7.946 -3.056 -14.107 1.00 96.00 82 LEU A CA 1
ATOM 642 C C . LEU A 1 82 ? 7.097 -2.501 -15.251 1.00 96.00 82 LEU A C 1
ATOM 644 O O . LEU A 1 82 ? 5.909 -2.805 -15.339 1.00 96.00 82 LEU A O 1
ATOM 648 N N . LYS A 1 83 ? 7.725 -1.744 -16.154 1.00 95.56 83 LYS A N 1
ATOM 649 C CA . LYS A 1 83 ? 7.079 -1.185 -17.340 1.00 95.56 83 LYS A CA 1
ATOM 650 C C . LYS A 1 83 ? 6.563 -2.271 -18.290 1.00 95.56 83 LYS A C 1
ATOM 652 O O . LYS A 1 83 ? 5.418 -2.179 -18.717 1.00 95.56 83 LYS A O 1
ATOM 657 N N . ASP A 1 84 ? 7.365 -3.298 -18.581 1.00 94.75 84 ASP A N 1
ATOM 658 C CA . ASP A 1 84 ? 6.952 -4.445 -19.410 1.00 94.75 84 ASP A CA 1
ATOM 659 C C . ASP A 1 84 ? 5.837 -5.275 -18.754 1.00 94.75 84 ASP A C 1
ATOM 661 O O . ASP A 1 84 ? 4.929 -5.772 -19.416 1.00 94.75 84 ASP A O 1
ATOM 665 N N . ILE A 1 85 ? 5.868 -5.412 -17.429 1.00 92.75 85 ILE A N 1
ATOM 666 C CA . ILE A 1 85 ? 4.805 -6.104 -16.701 1.00 92.75 85 ILE A CA 1
ATOM 667 C C . ILE A 1 85 ? 3.489 -5.320 -16.796 1.00 92.75 85 ILE A C 1
ATOM 669 O O . ILE A 1 85 ? 2.447 -5.894 -17.110 1.00 92.75 85 ILE A O 1
ATOM 673 N N . ALA A 1 86 ? 3.529 -4.014 -16.530 1.00 93.62 86 ALA A N 1
ATOM 674 C CA . ALA A 1 86 ? 2.341 -3.168 -16.518 1.00 93.62 86 ALA A CA 1
ATOM 675 C C . ALA A 1 86 ? 1.825 -2.804 -17.920 1.00 93.62 86 ALA A C 1
ATOM 677 O O . ALA A 1 86 ? 0.675 -2.395 -18.041 1.00 93.62 86 ALA A O 1
ATOM 678 N N . SER A 1 87 ? 2.624 -2.944 -18.983 1.00 92.69 87 SER A N 1
ATOM 679 C CA . SER A 1 87 ? 2.143 -2.757 -20.361 1.00 92.69 87 SER A CA 1
ATOM 680 C C . SER A 1 87 ? 1.204 -3.879 -20.810 1.00 92.69 87 SER A C 1
ATOM 682 O O . SER A 1 87 ? 0.339 -3.638 -21.648 1.00 92.69 87 SER A O 1
ATOM 684 N N . LYS A 1 88 ? 1.348 -5.082 -20.240 1.00 93.56 88 LYS A N 1
ATOM 685 C CA . LYS A 1 88 ? 0.492 -6.245 -20.527 1.00 93.56 88 LYS A CA 1
ATOM 686 C C . LYS A 1 88 ? -0.871 -6.125 -19.857 1.00 93.56 88 LYS A C 1
ATOM 688 O O . LYS A 1 88 ? -1.884 -6.434 -20.470 1.00 93.56 88 LYS A O 1
ATOM 693 N N . ASP A 1 89 ? -0.881 -5.676 -18.605 1.00 91.94 89 ASP A N 1
ATOM 694 C CA . ASP A 1 89 ? -2.096 -5.380 -17.850 1.00 91.94 89 ASP A CA 1
ATOM 695 C C . ASP A 1 89 ? -1.779 -4.362 -16.745 1.00 91.94 89 ASP A C 1
ATOM 697 O O . ASP A 1 89 ? -1.240 -4.701 -15.687 1.00 91.94 89 ASP A O 1
ATOM 701 N N . SER A 1 90 ? -2.111 -3.093 -16.997 1.00 86.06 90 SER A N 1
ATOM 702 C CA . SER A 1 90 ? -1.840 -1.989 -16.068 1.00 86.06 90 SER A CA 1
ATOM 703 C C . SER A 1 90 ? -2.801 -1.928 -14.880 1.00 86.06 90 SER A C 1
ATOM 705 O O . SER A 1 90 ? -2.617 -1.087 -14.000 1.00 86.06 90 SER A O 1
ATOM 707 N N . HIS A 1 91 ? -3.842 -2.763 -14.873 1.00 88.75 91 HIS A N 1
ATOM 708 C CA . HIS A 1 91 ? -4.827 -2.856 -13.794 1.00 88.75 91 HIS A CA 1
ATOM 709 C C . HIS A 1 91 ? -4.689 -4.152 -12.992 1.00 88.75 91 HIS A C 1
ATOM 711 O O . HIS A 1 91 ? -5.418 -4.353 -12.018 1.00 88.75 91 HIS A O 1
ATOM 717 N N . LYS A 1 92 ? -3.724 -5.009 -13.349 1.00 95.50 92 LYS A N 1
ATOM 718 C CA . LYS A 1 92 ? -3.452 -6.253 -12.640 1.00 95.50 92 LYS A CA 1
ATOM 719 C C . LYS A 1 92 ? -3.189 -6.005 -11.157 1.00 95.50 92 LYS A C 1
ATOM 721 O O . LYS A 1 92 ? -2.218 -5.346 -10.780 1.00 95.50 92 LYS A O 1
ATOM 726 N N . VAL A 1 93 ? -4.023 -6.618 -10.320 1.00 97.06 93 VAL A N 1
ATOM 727 C CA . VAL A 1 93 ? -3.840 -6.675 -8.866 1.00 97.06 93 VAL A CA 1
ATOM 728 C C . VAL A 1 93 ? -2.829 -7.771 -8.537 1.00 97.06 93 VAL A C 1
ATOM 730 O O . VAL A 1 93 ? -3.089 -8.964 -8.737 1.00 97.06 93 VAL A O 1
ATOM 733 N N . TRP A 1 94 ? -1.662 -7.352 -8.051 1.00 96.69 94 TRP A N 1
ATOM 734 C CA . TRP A 1 94 ? -0.536 -8.236 -7.740 1.00 96.69 94 TRP A CA 1
ATOM 735 C C . TRP A 1 94 ? -0.561 -8.768 -6.312 1.00 96.69 94 TRP A C 1
ATOM 737 O O . TRP A 1 94 ? -0.041 -9.855 -6.079 1.00 96.69 94 TRP A O 1
ATOM 747 N N . ALA A 1 95 ? -1.173 -8.019 -5.401 1.00 97.88 95 ALA A N 1
ATOM 748 C CA . ALA A 1 95 ? -1.443 -8.410 -4.026 1.00 97.88 95 ALA A CA 1
ATOM 749 C C . ALA A 1 95 ? -2.679 -7.655 -3.530 1.00 97.88 95 ALA A C 1
ATOM 751 O O . ALA A 1 95 ? -2.956 -6.540 -3.988 1.00 97.88 95 ALA A O 1
ATOM 752 N N . GLU A 1 96 ? -3.410 -8.250 -2.598 1.00 98.12 96 GLU A N 1
ATOM 753 C CA . GLU A 1 96 ? -4.483 -7.582 -1.867 1.00 98.12 96 GLU A CA 1
ATOM 754 C C . GLU A 1 96 ? -4.499 -8.033 -0.411 1.00 98.12 96 GLU A C 1
ATOM 756 O O . GLU A 1 96 ? -4.081 -9.148 -0.098 1.00 98.12 96 GLU A O 1
ATOM 761 N N . ALA A 1 97 ? -4.926 -7.144 0.475 1.00 98.38 97 ALA A N 1
ATOM 762 C CA . ALA A 1 97 ? -5.025 -7.414 1.900 1.00 98.38 97 ALA A CA 1
ATOM 763 C C . ALA A 1 97 ? -6.101 -6.528 2.524 1.00 98.38 97 ALA A C 1
ATOM 765 O O . ALA A 1 97 ? -6.399 -5.438 2.021 1.00 98.38 97 ALA A O 1
ATOM 766 N N . ASP A 1 98 ? -6.660 -7.003 3.630 1.00 98.12 98 ASP A N 1
ATOM 767 C CA . ASP A 1 98 ? -7.778 -6.379 4.320 1.00 98.12 98 ASP A CA 1
ATOM 768 C C . ASP A 1 98 ? -7.320 -5.935 5.711 1.00 98.12 98 ASP A C 1
ATOM 770 O O . ASP A 1 98 ? -6.776 -6.735 6.467 1.00 98.12 98 ASP A O 1
ATOM 774 N N . ILE A 1 99 ? -7.570 -4.678 6.080 1.00 97.56 99 ILE A N 1
ATOM 775 C CA . ILE A 1 99 ? -7.283 -4.184 7.435 1.00 97.56 99 ILE A CA 1
ATOM 776 C C . ILE A 1 99 ? -8.539 -3.707 8.149 1.00 97.56 99 ILE A C 1
ATOM 778 O O . ILE A 1 99 ? -9.430 -3.160 7.497 1.00 97.56 99 ILE A O 1
ATOM 782 N N . PRO A 1 100 ? -8.617 -3.861 9.484 1.00 97.62 100 PRO A N 1
ATOM 783 C CA . PRO A 1 100 ? -9.686 -3.246 10.255 1.00 97.62 100 PRO A CA 1
ATOM 784 C C . PRO A 1 100 ? -9.574 -1.720 10.167 1.00 97.62 100 PRO A C 1
ATOM 786 O O . PRO A 1 100 ? -8.492 -1.156 10.361 1.00 97.62 100 PRO A O 1
ATOM 789 N N . ILE A 1 101 ? -10.695 -1.047 9.908 1.00 97.19 101 ILE A N 1
ATOM 790 C CA . ILE A 1 101 ? -10.756 0.416 9.938 1.00 97.19 101 ILE A CA 1
ATOM 791 C C . ILE A 1 101 ? -10.641 0.872 11.393 1.00 97.19 101 ILE A C 1
ATOM 793 O O . ILE A 1 101 ? -11.349 0.390 12.277 1.00 97.19 101 ILE A O 1
ATOM 797 N N . THR A 1 102 ? -9.744 1.821 11.651 1.00 94.50 102 THR A N 1
ATOM 798 C CA . THR A 1 102 ? -9.547 2.379 12.988 1.00 94.50 102 THR A CA 1
ATOM 799 C C . THR A 1 102 ? -9.312 3.885 12.946 1.00 94.50 102 THR A C 1
ATOM 801 O O . THR A 1 102 ? -8.474 4.389 12.199 1.00 94.50 102 THR A O 1
ATOM 804 N N . SER A 1 103 ? -10.037 4.617 13.793 1.00 91.62 103 SER A N 1
ATOM 805 C CA . SER A 1 103 ? -9.793 6.039 14.075 1.00 91.62 103 SER A CA 1
ATOM 806 C C . SER A 1 103 ? -8.786 6.252 15.216 1.00 91.62 103 SER A C 1
ATOM 808 O O . SER A 1 103 ? -8.356 7.380 15.466 1.00 91.62 103 SER A O 1
ATOM 810 N N . ASP A 1 104 ? -8.368 5.175 15.891 1.00 95.06 104 ASP A N 1
ATOM 811 C CA . ASP A 1 104 ? -7.368 5.208 16.955 1.00 95.06 104 ASP A CA 1
ATOM 812 C C . ASP A 1 104 ? -5.963 5.392 16.366 1.00 95.06 104 ASP A C 1
ATOM 814 O O . ASP A 1 104 ? -5.314 4.457 15.880 1.00 95.06 104 ASP A O 1
ATOM 818 N N . ASN A 1 105 ? -5.475 6.630 16.447 1.00 92.81 105 ASN A N 1
ATOM 819 C CA . ASN A 1 105 ? -4.159 7.022 15.952 1.00 92.81 105 ASN A CA 1
ATOM 820 C C . ASN A 1 105 ? -3.000 6.234 16.587 1.00 92.81 105 ASN A C 1
ATOM 822 O O . ASN A 1 105 ? -1.953 6.118 15.949 1.00 92.81 105 ASN A O 1
ATOM 826 N N . SER A 1 106 ? -3.160 5.697 17.804 1.00 95.69 106 SER A N 1
ATOM 827 C CA . SER A 1 106 ? -2.115 4.896 18.458 1.00 95.69 106 SER A CA 1
ATOM 828 C C . SER A 1 106 ? -1.911 3.542 17.766 1.00 95.69 106 SER A C 1
ATOM 830 O O . SER A 1 106 ? -0.793 3.030 17.719 1.00 95.69 106 SER A O 1
ATOM 832 N N . LYS A 1 107 ? -2.964 3.004 17.135 1.00 96.25 107 LYS A N 1
ATOM 833 C CA . LYS A 1 107 ? -2.952 1.721 16.412 1.00 96.25 107 LYS A CA 1
ATOM 834 C C . LYS A 1 107 ? -2.662 1.859 14.922 1.00 96.25 107 LYS A C 1
ATOM 836 O O . LYS A 1 107 ? -2.371 0.857 14.267 1.00 96.25 107 LYS A O 1
ATOM 841 N N . ALA A 1 108 ? -2.710 3.075 14.375 1.00 97.38 108 ALA A N 1
ATOM 842 C CA . ALA A 1 108 ? -2.604 3.315 12.937 1.00 97.38 108 ALA A CA 1
ATOM 843 C C . ALA A 1 108 ? -1.318 2.735 12.326 1.00 97.38 108 ALA A C 1
ATOM 845 O O . ALA A 1 108 ? -1.371 2.040 11.315 1.00 97.38 108 ALA A O 1
ATOM 846 N N . LYS A 1 109 ? -0.160 2.959 12.962 1.00 97.75 109 LYS A N 1
ATOM 847 C CA . LYS A 1 109 ? 1.127 2.457 12.456 1.00 97.75 109 LYS A CA 1
ATOM 848 C C . LYS A 1 109 ? 1.194 0.928 12.449 1.00 97.75 109 LYS A C 1
ATOM 850 O O . LYS A 1 109 ? 1.641 0.363 11.458 1.00 97.75 109 LYS A O 1
ATOM 855 N N . ALA A 1 110 ? 0.738 0.277 13.520 1.00 98.00 110 ALA A N 1
ATOM 856 C CA . ALA A 1 110 ? 0.714 -1.184 13.609 1.00 98.00 110 ALA A CA 1
ATOM 857 C C . ALA A 1 110 ? -0.242 -1.792 12.571 1.00 98.00 110 ALA A C 1
ATOM 859 O O . ALA A 1 110 ? 0.133 -2.715 11.860 1.00 98.00 110 ALA A O 1
ATOM 860 N N . THR A 1 111 ? -1.429 -1.199 12.412 1.00 98.00 111 THR A N 1
ATOM 861 C CA . THR A 1 111 ? -2.435 -1.631 11.426 1.00 98.00 111 THR A CA 1
ATOM 862 C C . THR A 1 111 ? -1.893 -1.542 9.998 1.00 98.00 111 THR A C 1
ATOM 864 O O . THR A 1 111 ? -2.009 -2.485 9.225 1.00 98.00 111 THR A O 1
ATOM 867 N N . VAL A 1 112 ? -1.246 -0.426 9.644 1.00 98.38 112 VAL A N 1
ATOM 868 C CA . VAL A 1 112 ? -0.637 -0.263 8.315 1.00 98.38 112 VAL A CA 1
ATOM 869 C C . VAL A 1 112 ? 0.611 -1.136 8.153 1.00 98.38 112 VAL A C 1
ATOM 871 O O . VAL A 1 112 ? 0.917 -1.530 7.036 1.00 98.38 112 VAL A O 1
ATOM 874 N N . SER A 1 113 ? 1.337 -1.473 9.226 1.00 98.38 113 SER A N 1
ATOM 875 C CA . SER A 1 113 ? 2.441 -2.444 9.133 1.00 98.38 113 SER A CA 1
ATOM 876 C C . SER A 1 113 ? 1.905 -3.804 8.733 1.00 98.38 113 SER A C 1
ATOM 878 O O . SER A 1 113 ? 2.355 -4.335 7.724 1.00 98.38 113 SER A O 1
ATOM 880 N N . GLN A 1 114 ? 0.873 -4.272 9.440 1.00 98.31 114 GLN A N 1
ATOM 881 C CA . GLN A 1 114 ? 0.207 -5.529 9.124 1.00 98.31 114 GLN A CA 1
ATOM 882 C C . GLN A 1 114 ? -0.308 -5.540 7.683 1.00 98.31 114 GLN A C 1
ATOM 884 O O . GLN A 1 114 ? -0.078 -6.511 6.981 1.00 98.31 114 GLN A O 1
ATOM 889 N N . LEU A 1 115 ? -0.884 -4.430 7.193 1.00 98.56 115 LEU A N 1
ATOM 890 C CA . LEU A 1 115 ? -1.281 -4.318 5.785 1.00 98.56 115 LEU A CA 1
ATOM 891 C C . LEU A 1 115 ? -0.135 -4.665 4.825 1.00 98.56 115 LEU A C 1
ATOM 893 O O . LEU A 1 115 ? -0.335 -5.395 3.862 1.00 98.56 115 LEU A O 1
ATOM 897 N N . PHE A 1 116 ? 1.049 -4.087 5.033 1.00 98.56 116 PHE A N 1
ATOM 898 C CA . PHE A 1 116 ? 2.188 -4.337 4.151 1.00 98.56 116 PHE A CA 1
ATOM 899 C C . PHE A 1 116 ? 2.781 -5.733 4.343 1.00 98.56 116 PHE A C 1
ATOM 901 O O . PHE A 1 116 ? 3.341 -6.267 3.394 1.00 98.56 116 PHE A O 1
ATOM 908 N N . ASP A 1 117 ? 2.671 -6.316 5.528 1.00 98.44 117 ASP A N 1
ATOM 909 C CA . ASP A 1 117 ? 3.138 -7.678 5.764 1.00 98.44 117 ASP A CA 1
ATOM 910 C C . ASP A 1 117 ? 2.182 -8.682 5.073 1.00 98.44 117 ASP A C 1
ATOM 912 O O . ASP A 1 117 ? 2.629 -9.492 4.263 1.00 98.44 117 ASP A O 1
ATOM 916 N N . ASP A 1 118 ? 0.864 -8.503 5.213 1.00 98.31 118 ASP A N 1
ATOM 917 C CA . ASP A 1 118 ? -0.169 -9.307 4.534 1.00 98.31 118 ASP A CA 1
ATOM 918 C C . ASP A 1 118 ? -0.121 -9.160 3.003 1.00 98.31 118 ASP A C 1
ATOM 920 O O . ASP A 1 118 ? -0.300 -10.128 2.261 1.00 98.31 118 ASP A O 1
ATOM 924 N N . LEU A 1 119 ? 0.133 -7.945 2.497 1.00 98.19 119 LEU A N 1
ATOM 925 C CA . LEU A 1 119 ? 0.345 -7.724 1.065 1.00 98.19 119 LEU A CA 1
ATOM 926 C C . LEU A 1 119 ? 1.579 -8.469 0.568 1.00 98.19 119 LEU A C 1
ATOM 928 O O . LEU A 1 119 ? 1.552 -8.963 -0.552 1.00 98.19 119 LEU A O 1
ATOM 932 N N . GLU A 1 120 ? 2.661 -8.521 1.348 1.00 97.12 120 GLU A N 1
ATOM 933 C CA . GLU A 1 120 ? 3.874 -9.246 0.962 1.00 97.12 120 GLU A CA 1
ATOM 934 C C . GLU A 1 120 ? 3.628 -10.759 0.893 1.00 97.12 120 GLU A C 1
ATOM 936 O O . GLU A 1 120 ? 4.111 -11.420 -0.030 1.00 97.12 120 GLU A O 1
ATOM 941 N N . GLU A 1 121 ? 2.805 -11.289 1.798 1.00 96.25 121 GLU A N 1
ATOM 942 C CA . GLU A 1 121 ? 2.380 -12.692 1.810 1.00 96.25 121 GLU A CA 1
ATOM 943 C C . GLU A 1 121 ? 1.419 -13.044 0.661 1.00 96.25 121 GLU A C 1
ATOM 945 O O . GLU A 1 121 ? 1.503 -14.141 0.107 1.00 96.25 121 GLU A O 1
ATOM 950 N N . SER A 1 122 ? 0.541 -12.122 0.245 1.00 94.62 122 SER A N 1
ATOM 951 C CA . SER A 1 122 ? -0.461 -12.367 -0.810 1.00 94.62 122 SER A CA 1
ATOM 952 C C . SER A 1 122 ? 0.038 -12.129 -2.243 1.00 94.62 122 SER A C 1
ATOM 954 O O . SER A 1 122 ? -0.727 -12.230 -3.212 1.00 94.62 122 SER A O 1
ATOM 956 N N . MET A 1 123 ? 1.327 -11.823 -2.407 1.00 93.75 123 MET A N 1
ATOM 957 C CA . MET A 1 123 ? 1.944 -11.526 -3.698 1.00 93.75 123 MET A CA 1
ATOM 958 C C . MET A 1 123 ? 1.951 -12.706 -4.673 1.00 93.75 123 MET A C 1
ATOM 960 O O . MET A 1 123 ? 2.491 -13.776 -4.398 1.00 93.75 123 MET A O 1
ATOM 964 N N . LYS A 1 124 ? 1.462 -12.438 -5.887 1.00 85.81 124 LYS A N 1
ATOM 965 C CA . LYS A 1 124 ? 1.480 -13.359 -7.038 1.00 85.81 124 LYS A CA 1
ATOM 966 C C . LYS A 1 124 ? 2.792 -13.318 -7.827 1.00 85.81 124 LYS A C 1
ATOM 968 O O . LYS A 1 124 ? 3.478 -12.267 -7.850 1.00 85.81 124 LYS A O 1
#